Protein AF-A0A813R8B6-F1 (afdb_monomer_lite)

Foldseek 3Di:
DDDDDDDDPDPPDPPPPQQDWDQFPVRAIWGQHPLRFTWRQAALPDDDPQAPRGTDDPGHPHHLRRQLVLCVVVVHDPQWTAFPSRAIWGQDPVPRFIFRQDQCQPPPPQAPSGCDDVRHHHDPRRVSVSVCVVRNVPSD

Organism: NCBI:txid1234261

Secondary structure (DSSP, 8-state):
-----------------TT-EEE-TTS-EEEE-TTS-EE--SB-SS--TTSSSBBSSSS-BPPHHHHHHHHHHTTPPTTEEE-TTS-EEEE-TTT--EE---S--TT-TTS-SSSSSSSSPPPHHHHHHHHTGGGGTT--

Radius of gyration: 17.86 Å; chains: 1; bounding box: 34×58×57 Å

Sequence (140 aa):
PSSSNVDKPNMTLKTNDRIERSINDGGRYARLGSSGKFYCEGPLNTYCSCCNGKCGPTNGCNCVHCMKLDVEKQKLSHGWFVNSDGASARKSVQTKLFYCGRRVLMGVLGCDGYCGPTDGPNCQACQKLSRQQDRYASIW

pLDDT: mean 86.73, std 17.09, range [37.25, 98.0]

Structure (mmCIF, N/CA/C/O backbone):
data_AF-A0A813R8B6-F1
#
_entry.id   AF-A0A813R8B6-F1
#
loop_
_atom_site.group_PDB
_atom_site.id
_atom_site.type_symbol
_atom_site.label_atom_id
_atom_site.label_alt_id
_atom_site.label_comp_id
_atom_site.label_asym_id
_atom_site.label_entity_id
_atom_site.label_seq_id
_atom_site.pdbx_PDB_ins_code
_atom_site.Cartn_x
_atom_site.Cartn_y
_atom_site.Cartn_z
_atom_site.occupancy
_atom_site.B_iso_or_equiv
_atom_site.auth_seq_id
_atom_site.auth_comp_id
_atom_site.auth_asym_id
_atom_site.auth_atom_id
_atom_site.pdbx_PDB_model_num
ATOM 1 N N . PRO A 1 1 ? 2.004 -43.601 35.636 1.00 41.31 1 PRO A N 1
ATOM 2 C CA . PRO A 1 1 ? 2.485 -42.311 35.091 1.00 41.31 1 PRO A CA 1
ATOM 3 C C . PRO A 1 1 ? 2.374 -42.305 33.558 1.00 41.31 1 PRO A C 1
ATOM 5 O O . PRO A 1 1 ? 3.328 -42.609 32.852 1.00 41.31 1 PRO A O 1
ATOM 8 N N . SER A 1 2 ? 1.169 -42.047 33.054 1.00 37.25 2 SER A N 1
ATOM 9 C CA . SER A 1 2 ? 0.877 -41.930 31.625 1.00 37.25 2 SER A CA 1
ATOM 10 C C . SER A 1 2 ? 0.672 -40.453 31.303 1.00 37.25 2 SER A C 1
ATOM 12 O O . SER A 1 2 ? -0.390 -39.896 31.576 1.00 37.25 2 SER A O 1
ATOM 14 N N . SER A 1 3 ? 1.720 -39.811 30.792 1.00 42.00 3 SER A N 1
ATOM 15 C CA . SER A 1 3 ? 1.680 -38.424 30.334 1.00 42.00 3 SER A CA 1
ATOM 16 C C . SER A 1 3 ? 0.817 -38.329 29.077 1.00 42.00 3 SER A C 1
ATOM 18 O O . SER A 1 3 ? 1.165 -38.879 28.033 1.00 42.00 3 SER A O 1
ATOM 20 N N . SER A 1 4 ? -0.316 -37.643 29.183 1.00 39.66 4 SER A N 1
ATOM 21 C CA . SER A 1 4 ? -1.150 -37.246 28.055 1.00 39.66 4 SER A CA 1
ATOM 22 C C . SER A 1 4 ? -0.419 -36.181 27.232 1.00 39.66 4 SER A C 1
ATOM 24 O O . SER A 1 4 ? -0.184 -35.064 27.692 1.00 39.66 4 SER A O 1
ATOM 26 N N . ASN A 1 5 ? -0.050 -36.535 25.999 1.00 40.84 5 ASN A N 1
ATOM 27 C CA . ASN A 1 5 ? 0.343 -35.567 24.981 1.00 40.84 5 ASN A CA 1
ATOM 28 C C . ASN A 1 5 ? -0.885 -34.719 24.641 1.00 40.84 5 ASN A C 1
ATOM 30 O O . ASN A 1 5 ? -1.829 -35.199 24.022 1.00 40.84 5 ASN A O 1
ATOM 34 N N . VAL A 1 6 ? -0.881 -33.468 25.093 1.00 48.03 6 VAL A N 1
ATOM 35 C CA . VAL A 1 6 ? -1.850 -32.463 24.661 1.00 48.03 6 VAL A CA 1
ATOM 36 C C . VAL A 1 6 ? -1.492 -32.085 23.229 1.00 48.03 6 VAL A C 1
ATOM 38 O O . VAL A 1 6 ? -0.446 -31.478 22.981 1.00 48.03 6 VAL A O 1
ATOM 41 N N . ASP A 1 7 ? -2.355 -32.471 22.294 1.00 42.50 7 ASP A N 1
ATOM 42 C CA . ASP A 1 7 ? -2.287 -32.062 20.898 1.00 42.50 7 ASP A CA 1
ATOM 43 C C . ASP A 1 7 ? -2.222 -30.533 20.810 1.00 42.50 7 ASP A C 1
ATOM 45 O O . ASP A 1 7 ? -3.152 -29.812 21.181 1.00 42.50 7 ASP A O 1
ATOM 49 N N . LYS A 1 8 ? -1.090 -30.018 20.323 1.00 41.06 8 LYS A N 1
ATOM 50 C CA . LYS A 1 8 ? -0.963 -28.607 19.956 1.00 41.06 8 LYS A CA 1
ATOM 51 C C . LYS A 1 8 ? -1.881 -28.372 18.755 1.00 41.06 8 LYS A C 1
ATOM 53 O O . LYS A 1 8 ? -1.690 -29.050 17.743 1.00 41.06 8 LYS A O 1
ATOM 58 N N . PRO A 1 9 ? -2.838 -27.429 18.810 1.00 38.97 9 PRO A N 1
ATOM 59 C CA . PRO A 1 9 ? -3.663 -27.139 17.653 1.00 38.97 9 PRO A CA 1
ATOM 60 C C . PRO A 1 9 ? -2.764 -26.660 16.515 1.00 38.97 9 PRO A C 1
ATOM 62 O O . PRO A 1 9 ? -2.096 -25.626 16.592 1.00 38.97 9 PRO A O 1
ATOM 65 N N . ASN A 1 10 ? -2.738 -27.487 15.475 1.00 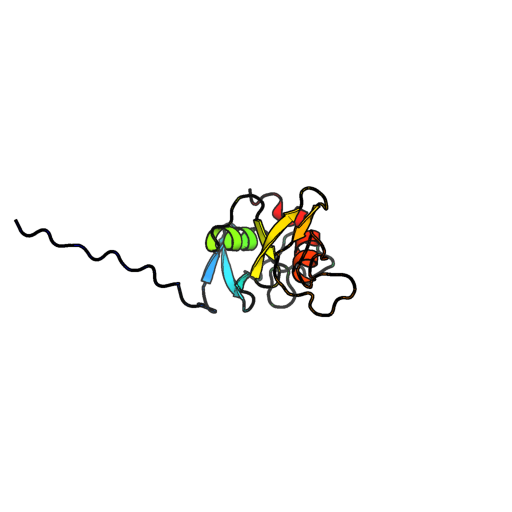39.00 10 ASN A N 1
ATOM 66 C CA . ASN A 1 10 ? -2.122 -27.235 14.190 1.00 39.00 10 ASN A CA 1
ATOM 67 C C . ASN A 1 10 ? -2.659 -25.890 13.681 1.00 39.00 10 ASN A C 1
ATOM 69 O O . ASN A 1 10 ? -3.873 -25.715 13.556 1.00 39.00 10 ASN A O 1
ATOM 73 N N . MET A 1 11 ? -1.774 -24.910 13.479 1.00 42.56 11 MET A N 1
ATOM 74 C CA . MET A 1 11 ? -2.131 -23.570 13.013 1.00 42.56 11 MET A CA 1
ATOM 75 C C . MET A 1 11 ? -2.492 -23.657 11.530 1.00 42.56 11 MET A C 1
ATOM 77 O O . MET A 1 11 ? -1.720 -23.269 10.656 1.00 42.56 11 MET A O 1
ATOM 81 N N . THR A 1 12 ? -3.665 -24.220 11.248 1.00 41.84 12 THR A N 1
ATOM 82 C CA . THR A 1 12 ? -4.264 -24.257 9.923 1.00 41.84 12 THR A CA 1
ATOM 83 C C . THR A 1 12 ? -4.377 -22.815 9.452 1.00 41.84 12 THR A C 1
ATOM 85 O O . THR A 1 12 ? -5.042 -21.998 10.094 1.00 41.84 12 THR A O 1
ATOM 88 N N . LEU A 1 13 ? -3.656 -22.498 8.372 1.00 45.03 13 LEU A N 1
ATOM 89 C CA . LEU A 1 13 ? -3.727 -21.241 7.632 1.00 45.03 13 LEU A CA 1
ATOM 90 C C . LEU A 1 13 ? -5.183 -20.781 7.612 1.00 45.03 13 LEU A C 1
ATOM 92 O O . LEU A 1 13 ? -6.015 -21.459 7.009 1.00 45.03 13 LEU A O 1
ATOM 96 N N . LYS A 1 14 ? -5.494 -19.683 8.319 1.00 46.28 14 LYS A N 1
ATOM 97 C CA . LYS A 1 14 ? -6.834 -19.095 8.309 1.00 46.28 14 LYS A CA 1
ATOM 98 C C . LYS A 1 14 ? -7.178 -18.814 6.855 1.00 46.28 14 LYS A C 1
ATOM 100 O O . LYS A 1 14 ? -6.647 -17.899 6.233 1.00 46.28 14 LYS A O 1
ATOM 105 N N . THR A 1 15 ? -8.008 -19.695 6.323 1.00 47.69 15 THR A N 1
ATOM 106 C CA . THR A 1 15 ? -8.584 -19.663 4.994 1.00 47.69 15 THR A CA 1
ATOM 107 C C . THR A 1 15 ? -9.110 -18.265 4.739 1.00 47.69 15 THR A C 1
ATOM 109 O O . THR A 1 15 ? -9.908 -17.807 5.546 1.00 47.69 15 THR A O 1
ATOM 112 N N . ASN A 1 16 ? -8.635 -17.628 3.662 1.00 50.78 16 ASN A N 1
ATOM 113 C CA . ASN A 1 16 ? -9.144 -16.425 2.991 1.00 50.78 16 ASN A CA 1
ATOM 114 C C . ASN A 1 16 ? -10.572 -16.009 3.394 1.00 50.78 16 ASN A C 1
ATOM 116 O O . ASN A 1 16 ? -11.506 -16.145 2.598 1.00 50.78 16 ASN A O 1
ATOM 120 N N . ASP A 1 17 ? -10.750 -15.490 4.606 1.00 55.31 17 ASP A N 1
ATOM 121 C CA . ASP A 1 17 ? -12.044 -15.026 5.066 1.00 55.31 17 ASP A CA 1
ATOM 122 C C . ASP A 1 17 ? -12.259 -13.653 4.436 1.00 55.31 17 ASP A C 1
ATOM 124 O O . ASP A 1 17 ? -11.933 -12.608 4.994 1.00 55.31 17 ASP A O 1
ATOM 128 N N . ARG A 1 18 ? -12.778 -13.667 3.206 1.00 59.22 18 ARG A N 1
ATOM 129 C CA . ARG A 1 18 ? -13.106 -12.465 2.431 1.00 59.22 18 ARG A CA 1
ATOM 130 C C . ARG A 1 18 ? -14.208 -11.625 3.088 1.00 59.22 18 ARG A C 1
ATOM 132 O O . ARG A 1 18 ? -14.530 -10.564 2.562 1.00 59.22 18 ARG A O 1
ATOM 139 N N . ILE A 1 19 ? -14.801 -12.082 4.196 1.00 66.81 19 ILE A N 1
ATOM 140 C CA . ILE A 1 19 ? -15.741 -11.310 5.010 1.00 66.81 19 ILE A CA 1
ATOM 141 C C . ILE A 1 19 ? -15.150 -10.897 6.365 1.00 66.81 19 ILE A C 1
ATOM 143 O O . ILE A 1 19 ? -15.885 -10.298 7.161 1.00 66.81 19 ILE A O 1
ATOM 147 N N . GLU A 1 20 ? -13.849 -11.136 6.612 1.00 84.69 20 GLU A N 1
ATOM 148 C CA . GLU A 1 20 ? -13.201 -10.810 7.882 1.00 84.69 20 GLU A CA 1
ATOM 149 C C . GLU A 1 20 ? -13.476 -9.352 8.251 1.00 84.69 20 GLU A C 1
ATOM 151 O O . GLU A 1 20 ? -13.212 -8.411 7.494 1.00 84.69 20 GLU A O 1
ATOM 156 N N . ARG A 1 21 ? -14.013 -9.181 9.459 1.00 90.25 21 ARG A N 1
ATOM 157 C CA . ARG A 1 21 ? -14.276 -7.890 10.080 1.00 90.25 21 ARG A CA 1
ATOM 158 C C . ARG A 1 21 ? -13.371 -7.741 11.294 1.00 90.25 21 ARG A C 1
ATOM 160 O O . ARG A 1 21 ? -13.265 -8.647 12.113 1.00 90.25 21 ARG A O 1
ATOM 167 N N . SER A 1 22 ? -12.734 -6.588 11.426 1.00 95.12 22 SER A N 1
ATOM 168 C CA . SER A 1 22 ? -11.909 -6.227 12.584 1.00 95.12 22 SER A CA 1
ATOM 169 C C . SER A 1 22 ? -12.122 -4.756 12.934 1.00 95.12 22 SER A C 1
ATOM 171 O O . SER A 1 22 ? -12.592 -3.982 12.101 1.00 95.12 22 SER A O 1
ATOM 173 N N . ILE A 1 23 ? -11.818 -4.360 14.166 1.00 96.19 23 ILE A N 1
ATOM 174 C CA . ILE A 1 23 ? -11.808 -2.950 14.573 1.00 96.19 23 ILE A CA 1
ATOM 175 C C . ILE A 1 23 ? -10.372 -2.446 14.394 1.00 96.19 23 ILE A C 1
ATOM 177 O O . ILE A 1 23 ? -9.444 -3.091 14.874 1.00 96.19 23 ILE A O 1
ATOM 181 N N . ASN A 1 24 ? -10.180 -1.351 13.655 1.00 97.06 24 ASN A N 1
ATOM 182 C CA . ASN A 1 24 ? -8.865 -0.709 13.544 1.00 97.06 24 ASN A CA 1
ATOM 183 C C . ASN A 1 24 ? -8.570 0.176 14.766 1.00 97.06 24 ASN A C 1
ATOM 185 O O . ASN A 1 24 ? -9.461 0.457 15.565 1.00 97.06 24 ASN A O 1
ATOM 189 N N . ASP A 1 25 ? -7.338 0.665 14.900 1.00 96.88 25 ASP A N 1
ATOM 190 C CA . ASP A 1 25 ? -6.939 1.508 16.041 1.00 96.88 25 ASP A CA 1
ATOM 191 C C . ASP A 1 25 ? -7.631 2.888 16.078 1.00 96.88 25 ASP A C 1
ATOM 193 O O . ASP A 1 25 ? -7.576 3.584 17.085 1.00 96.88 25 ASP A O 1
ATOM 197 N N . GLY A 1 26 ? -8.341 3.264 15.011 1.00 95.81 26 GLY A N 1
ATOM 198 C CA . 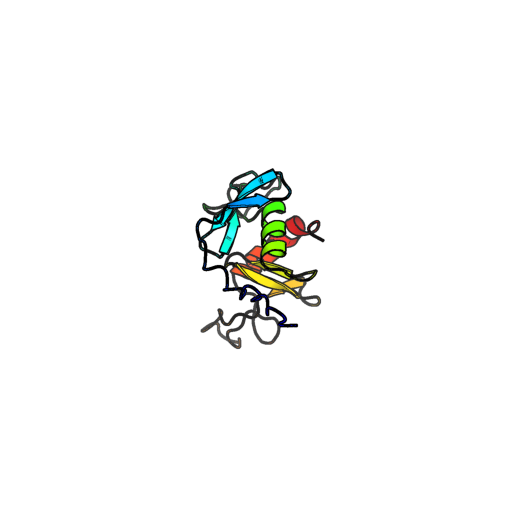GLY A 1 26 ? -9.244 4.415 14.973 1.00 95.81 26 GLY A CA 1
ATOM 199 C C . GLY A 1 26 ? -10.674 4.102 15.431 1.00 95.81 26 GLY A C 1
ATOM 200 O O . GLY A 1 26 ? -11.568 4.910 15.193 1.00 95.81 26 GLY A O 1
ATOM 201 N N . GLY A 1 27 ? -10.930 2.915 15.996 1.00 97.00 27 GLY A N 1
ATOM 202 C CA . GLY A 1 27 ? -12.243 2.497 16.502 1.00 97.00 27 GLY A CA 1
ATOM 203 C C . GLY A 1 27 ? -13.281 2.176 15.420 1.00 97.00 27 GLY A C 1
ATOM 204 O O . GLY A 1 27 ? -14.459 1.998 15.728 1.00 97.00 27 GLY A O 1
ATOM 205 N N . ARG A 1 28 ? -12.885 2.096 14.142 1.00 96.62 28 ARG A N 1
ATOM 206 C CA . ARG A 1 28 ? -13.804 1.835 13.023 1.00 96.62 28 ARG A CA 1
ATOM 207 C C . ARG A 1 28 ? -13.785 0.366 12.637 1.00 96.62 28 ARG A C 1
ATOM 209 O O . ARG A 1 28 ? -12.724 -0.248 12.527 1.00 96.62 28 ARG A O 1
ATOM 216 N N . TYR A 1 29 ? -14.962 -0.174 12.335 1.00 95.62 29 TYR A N 1
ATOM 217 C CA . TYR A 1 29 ? -15.064 -1.484 11.706 1.00 95.62 29 TYR A CA 1
ATOM 218 C C . TYR A 1 29 ? -14.456 -1.445 10.306 1.00 95.62 29 TYR A C 1
ATOM 220 O O . TYR A 1 29 ? -14.890 -0.677 9.451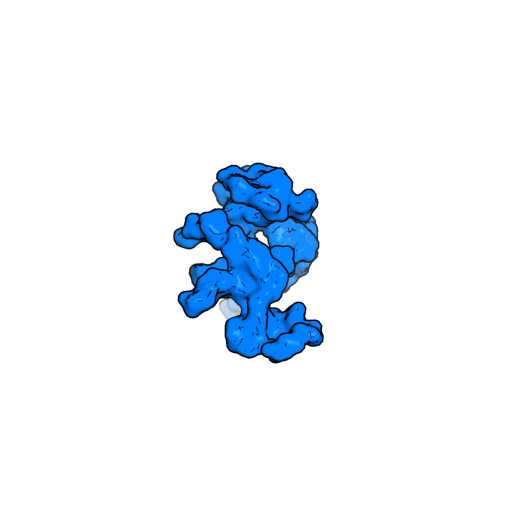 1.00 95.62 29 TYR A O 1
ATOM 228 N N . ALA A 1 30 ? -13.462 -2.293 10.080 1.00 95.31 30 ALA A N 1
ATOM 229 C CA . ALA A 1 30 ? -12.837 -2.513 8.794 1.00 95.31 30 ALA A CA 1
ATOM 230 C C . ALA A 1 30 ? -13.162 -3.919 8.282 1.00 95.31 30 ALA A C 1
ATOM 232 O O . ALA A 1 30 ? -13.253 -4.867 9.066 1.00 95.31 30 ALA A O 1
ATOM 233 N N . ARG A 1 31 ? -13.326 -4.048 6.966 1.00 93.12 31 ARG A N 1
ATOM 234 C CA . ARG A 1 31 ? -13.535 -5.320 6.270 1.00 93.12 31 ARG A CA 1
ATOM 235 C C . ARG A 1 31 ? -12.379 -5.619 5.334 1.00 93.12 31 ARG A C 1
ATOM 237 O O . ARG A 1 31 ? -11.852 -4.697 4.708 1.00 93.12 31 ARG A O 1
ATOM 244 N N . LEU A 1 32 ? -12.011 -6.890 5.234 1.00 92.06 32 LEU A N 1
ATOM 245 C CA . LEU A 1 32 ? -11.033 -7.354 4.261 1.00 92.06 32 LEU A CA 1
ATOM 246 C C . LEU A 1 32 ? -11.631 -7.250 2.849 1.00 92.06 32 LEU A C 1
ATOM 248 O O . LEU A 1 32 ? -12.637 -7.878 2.535 1.00 92.06 32 LEU A O 1
ATOM 252 N N . GLY A 1 33 ? -11.038 -6.413 2.003 1.00 88.56 33 GLY A N 1
ATOM 253 C CA . GLY A 1 33 ? -11.400 -6.295 0.595 1.00 88.56 33 GLY A CA 1
ATOM 254 C C . GLY A 1 33 ? -10.860 -7.460 -0.236 1.00 88.56 33 GLY A C 1
ATOM 255 O O . GLY A 1 33 ? -10.014 -8.232 0.211 1.00 88.56 33 GLY A O 1
ATOM 256 N N . SER A 1 34 ? -11.288 -7.548 -1.496 1.00 87.56 34 SER A N 1
ATOM 257 C CA . SER A 1 34 ? -10.835 -8.584 -2.441 1.00 87.56 34 SER A CA 1
ATOM 258 C C . SER A 1 34 ? -9.331 -8.553 -2.727 1.00 87.56 34 SER A C 1
ATOM 260 O O . SER A 1 34 ? -8.767 -9.577 -3.102 1.00 87.56 34 SER A O 1
ATOM 262 N N . SER A 1 35 ? -8.680 -7.405 -2.519 1.00 88.81 35 SER A N 1
ATOM 263 C CA . SER A 1 35 ? -7.225 -7.276 -2.588 1.00 88.81 35 SER A CA 1
ATOM 264 C C . SER A 1 35 ? -6.505 -7.895 -1.391 1.00 88.81 35 SER A C 1
ATOM 266 O O . SER A 1 35 ? -5.300 -8.053 -1.459 1.00 88.81 35 SER A O 1
ATOM 268 N N . GLY A 1 36 ? -7.188 -8.228 -0.292 1.00 89.31 36 GLY A N 1
ATOM 269 C CA . GLY A 1 36 ? -6.537 -8.637 0.956 1.00 89.31 36 GLY A CA 1
ATOM 270 C C . GLY A 1 36 ? -6.080 -7.463 1.831 1.00 89.31 36 GLY A C 1
ATOM 271 O O . GLY A 1 36 ? -5.246 -7.649 2.713 1.00 89.31 36 GLY A O 1
ATOM 272 N N . LYS A 1 37 ? -6.621 -6.258 1.599 1.00 92.25 37 LYS A N 1
ATOM 273 C CA . LYS A 1 37 ? -6.466 -5.094 2.487 1.00 92.25 37 LYS A CA 1
ATOM 274 C C . LYS A 1 37 ? -7.730 -4.792 3.268 1.00 92.25 37 LYS A C 1
ATOM 276 O O . LYS A 1 37 ? -8.828 -4.920 2.733 1.00 92.25 37 LYS A O 1
ATOM 281 N N . PHE A 1 38 ? -7.580 -4.298 4.486 1.00 95.38 38 PHE A N 1
ATOM 282 C CA . PHE A 1 38 ? -8.682 -3.802 5.292 1.00 95.38 38 PHE A CA 1
ATOM 283 C C . PHE A 1 38 ? -9.124 -2.404 4.851 1.00 95.38 38 PHE A C 1
ATOM 285 O O . PHE A 1 38 ? -8.313 -1.513 4.597 1.00 95.38 38 PHE A O 1
ATOM 292 N N . TYR A 1 39 ? -10.434 -2.177 4.820 1.00 95.31 39 TYR A N 1
ATOM 293 C CA . TYR A 1 39 ? -11.022 -0.870 4.543 1.00 95.31 39 TYR A CA 1
ATOM 294 C C . TYR A 1 39 ? -12.209 -0.599 5.464 1.00 95.31 39 TYR A C 1
ATOM 296 O O . TYR A 1 39 ? -12.979 -1.507 5.760 1.00 95.31 39 TYR A O 1
ATOM 304 N N . CYS A 1 40 ? -12.353 0.643 5.934 1.00 95.62 40 CYS A N 1
ATOM 305 C CA . CYS A 1 40 ? -13.392 1.033 6.897 1.00 95.62 40 CYS A CA 1
ATOM 306 C C . CYS A 1 40 ? -14.399 2.057 6.364 1.00 95.62 40 CYS A C 1
ATOM 308 O O . CYS A 1 40 ? -15.205 2.545 7.150 1.00 95.62 40 CYS A O 1
ATOM 310 N N . GLU A 1 41 ? -14.303 2.450 5.087 1.00 94.38 41 GLU A N 1
ATOM 311 C CA . GLU A 1 41 ? -15.170 3.437 4.405 1.00 94.38 41 GLU A CA 1
ATOM 312 C C . GLU A 1 41 ? -15.251 4.845 5.035 1.00 94.38 41 GLU A C 1
ATOM 314 O O . GLU A 1 41 ? -15.808 5.775 4.450 1.00 94.38 41 GLU A O 1
ATOM 319 N N . GLY A 1 42 ? -14.653 5.046 6.210 1.00 94.50 42 GLY A N 1
ATOM 320 C CA . GLY A 1 42 ? -14.595 6.329 6.893 1.00 94.50 42 GLY A CA 1
ATOM 321 C C . GLY A 1 42 ? -13.619 7.306 6.229 1.00 94.50 42 GLY A C 1
ATOM 322 O O . GLY A 1 42 ? -12.845 6.923 5.352 1.00 94.50 42 GLY A O 1
ATOM 323 N N . PRO A 1 43 ? -13.601 8.577 6.657 1.00 93.31 43 PRO A N 1
ATOM 324 C CA . PRO A 1 43 ? -12.761 9.599 6.040 1.00 93.31 43 PRO A CA 1
ATOM 325 C C . PRO A 1 43 ? -11.263 9.285 6.179 1.00 93.31 43 PRO 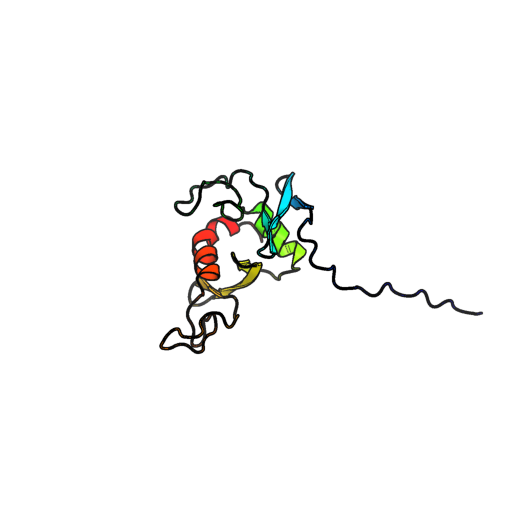A C 1
ATOM 327 O O . PRO A 1 43 ? -10.825 8.674 7.164 1.00 93.31 43 PRO A O 1
ATOM 330 N N . LEU A 1 44 ? -10.478 9.719 5.188 1.00 92.12 44 LEU A N 1
ATOM 331 C CA . LEU A 1 44 ? -9.012 9.672 5.227 1.00 92.12 44 LEU A CA 1
ATOM 332 C C . LEU A 1 44 ? -8.408 10.764 6.117 1.00 92.12 44 LEU A C 1
ATOM 334 O O . LEU A 1 44 ? -7.243 10.638 6.483 1.00 92.12 44 LEU A O 1
ATOM 338 N N . ASN A 1 45 ? -9.179 11.811 6.442 1.00 85.00 45 ASN A N 1
ATOM 339 C CA . ASN A 1 45 ? -8.754 12.983 7.221 1.00 85.00 45 ASN A CA 1
ATOM 340 C C . ASN A 1 45 ? -7.495 13.671 6.661 1.00 85.00 45 ASN A C 1
ATOM 342 O O . ASN A 1 45 ? -6.687 14.226 7.395 1.00 85.00 45 ASN A O 1
ATOM 346 N N . THR A 1 46 ? -7.316 13.612 5.343 1.00 84.38 46 THR A N 1
ATOM 347 C CA . THR A 1 46 ? -6.224 14.267 4.624 1.00 84.38 46 THR A CA 1
ATOM 348 C C . THR A 1 46 ? -6.642 14.492 3.176 1.00 84.38 46 THR A C 1
ATOM 350 O O . THR A 1 46 ? -7.460 13.736 2.639 1.00 84.38 46 THR A O 1
ATOM 353 N N . TYR A 1 47 ? -6.079 15.512 2.532 1.00 84.56 47 TYR A N 1
ATOM 354 C CA . TYR A 1 47 ? -6.285 15.727 1.106 1.00 84.56 47 TYR A CA 1
ATOM 355 C C . TYR A 1 47 ? -5.632 14.594 0.295 1.00 84.56 47 TYR A C 1
ATOM 357 O O . TYR A 1 47 ? -4.496 14.191 0.541 1.00 84.56 47 TYR A O 1
ATOM 365 N N . CYS A 1 48 ? -6.352 14.060 -0.690 1.00 83.81 48 CYS A N 1
ATOM 366 C CA . CYS A 1 48 ? -5.805 13.146 -1.691 1.00 83.81 48 CYS A CA 1
ATOM 367 C C . CYS A 1 48 ? -6.474 13.452 -3.019 1.00 83.81 48 CYS A C 1
ATOM 369 O O . CYS A 1 48 ? -7.649 13.161 -3.210 1.00 83.81 48 CYS A O 1
ATOM 371 N N . SER A 1 49 ? -5.684 13.958 -3.962 1.00 85.62 49 SER A N 1
ATOM 372 C CA . SER A 1 49 ? -6.083 14.151 -5.362 1.00 85.62 49 SER A CA 1
ATOM 373 C C . SER A 1 49 ? -6.360 12.834 -6.103 1.00 85.62 49 SER A C 1
ATOM 375 O O . SER A 1 49 ? -6.756 12.828 -7.261 1.00 85.62 49 SER A O 1
ATOM 377 N N . CYS A 1 50 ? -6.119 11.706 -5.439 1.00 84.81 50 CYS A N 1
ATOM 378 C CA . CYS A 1 50 ? -6.125 10.363 -5.988 1.00 84.81 50 CYS A CA 1
ATOM 379 C C . CYS A 1 50 ? -7.408 9.553 -5.739 1.00 84.81 50 CYS A C 1
ATOM 381 O O . CYS A 1 50 ? -7.508 8.443 -6.258 1.00 84.81 50 CYS A O 1
ATOM 383 N N . CYS A 1 51 ? -8.330 10.018 -4.890 1.00 88.31 51 CYS A N 1
ATOM 384 C CA . CYS A 1 51 ? -9.505 9.244 -4.477 1.00 88.31 51 CYS A CA 1
ATOM 385 C C . CYS A 1 51 ? -10.612 10.158 -3.928 1.00 88.31 51 CYS A C 1
ATOM 387 O O . CYS A 1 51 ? -10.400 11.352 -3.744 1.00 88.31 51 CYS A O 1
ATOM 389 N N . ASN A 1 52 ? -11.768 9.593 -3.585 1.00 88.62 52 ASN A N 1
ATOM 390 C CA . ASN A 1 52 ? -12.928 10.328 -3.059 1.00 88.62 52 ASN A CA 1
ATOM 391 C C . ASN A 1 52 ? -12.800 10.819 -1.594 1.00 88.62 52 ASN A C 1
ATOM 393 O O . ASN A 1 52 ? -13.806 11.137 -0.962 1.00 88.62 52 ASN A O 1
ATOM 397 N N . GLY A 1 53 ? -11.596 10.821 -1.014 1.00 91.69 53 GLY A N 1
ATOM 398 C CA . GLY A 1 53 ? -11.354 11.229 0.375 1.00 91.69 53 GLY A CA 1
ATOM 399 C C . GLY A 1 53 ? -11.812 10.227 1.445 1.00 91.69 53 GLY A C 1
ATOM 400 O O . GLY A 1 53 ? -11.635 10.492 2.638 1.00 91.69 53 GLY A O 1
ATOM 401 N N . LYS A 1 54 ? -12.356 9.067 1.059 1.00 94.31 54 LYS A N 1
ATOM 402 C CA . LYS A 1 54 ? -12.739 7.984 1.976 1.00 94.31 54 LYS A CA 1
ATOM 403 C C . LYS A 1 54 ? -11.734 6.840 1.941 1.00 94.31 54 LYS A C 1
ATOM 405 O O . LYS A 1 54 ? -10.974 6.670 0.986 1.00 94.31 54 LYS A O 1
ATOM 410 N N . CYS A 1 55 ? -11.714 6.058 3.015 1.00 95.25 55 CYS A N 1
ATOM 411 C CA . CYS A 1 55 ? -11.093 4.747 2.998 1.00 95.25 55 CYS A CA 1
ATOM 412 C C . CYS A 1 55 ? -11.838 3.891 1.959 1.00 95.25 55 CYS A C 1
ATOM 414 O O . CYS A 1 55 ? -13.049 4.043 1.851 1.00 95.25 55 CYS A O 1
ATOM 416 N N . GLY A 1 56 ? -11.140 3.070 1.167 1.00 90.50 56 GLY A N 1
ATOM 417 C CA . GLY A 1 56 ? -11.727 2.242 0.096 1.00 90.50 56 GLY A CA 1
ATOM 418 C C . GLY A 1 56 ? -12.856 1.279 0.536 1.00 90.50 56 GLY A C 1
ATOM 419 O O . GLY A 1 56 ? -13.391 1.417 1.632 1.00 90.50 56 GLY A O 1
ATOM 420 N N . PRO A 1 57 ? -13.220 0.272 -0.282 1.00 83.38 57 PRO A N 1
ATOM 421 C CA . PRO A 1 57 ? -12.599 -0.103 -1.557 1.00 83.38 57 PRO A CA 1
ATOM 422 C C . PRO A 1 57 ? -13.157 0.648 -2.782 1.00 83.38 57 PRO A C 1
ATOM 424 O O . PRO A 1 57 ? -12.502 0.687 -3.820 1.00 83.38 57 PRO A O 1
ATOM 427 N N . THR A 1 58 ? -14.324 1.287 -2.681 1.00 69.69 58 THR A N 1
ATOM 428 C CA . THR A 1 58 ? -15.111 1.799 -3.823 1.00 69.69 58 THR A CA 1
ATOM 429 C C . THR A 1 58 ? -14.634 3.170 -4.338 1.00 69.69 58 THR A C 1
ATOM 431 O O . THR A 1 58 ? -15.433 4.090 -4.459 1.00 69.69 58 THR A O 1
ATOM 434 N N . ASN A 1 59 ? -13.333 3.312 -4.639 1.00 76.06 59 ASN A N 1
ATOM 435 C CA . ASN A 1 59 ? -12.619 4.559 -5.011 1.00 76.06 59 ASN A CA 1
ATOM 436 C C . ASN A 1 59 ? -12.029 5.371 -3.838 1.00 76.06 59 ASN A C 1
ATOM 438 O O . ASN A 1 59 ? -11.882 6.591 -3.914 1.00 76.06 59 ASN A O 1
ATOM 442 N N . GLY A 1 60 ? -11.673 4.686 -2.752 1.00 83.25 60 GLY A N 1
ATOM 443 C CA . GLY A 1 60 ? -10.974 5.264 -1.606 1.00 83.25 60 GLY A CA 1
ATOM 444 C C . GLY A 1 60 ? -9.573 4.677 -1.430 1.00 83.25 60 GLY A C 1
ATOM 445 O O . GLY A 1 60 ? -9.333 3.507 -1.736 1.00 83.25 60 GLY A O 1
ATOM 446 N N . CYS A 1 61 ? -8.626 5.467 -0.922 1.00 92.19 61 CYS A N 1
ATOM 447 C CA . CYS A 1 61 ? -7.324 4.926 -0.519 1.00 92.19 61 CYS A CA 1
ATOM 448 C C . CYS A 1 61 ? -7.447 4.120 0.781 1.00 92.19 61 CYS A C 1
ATOM 450 O O . CYS A 1 61 ? -8.461 4.167 1.452 1.00 92.19 61 CYS A O 1
ATOM 452 N N . ASN A 1 62 ? -6.414 3.398 1.195 1.00 95.38 62 ASN A N 1
ATOM 453 C CA . ASN A 1 62 ? -6.378 2.849 2.551 1.00 95.38 62 ASN A CA 1
ATOM 454 C C . ASN A 1 62 ? -6.053 3.990 3.545 1.00 95.38 62 ASN A C 1
ATOM 456 O O . ASN A 1 62 ? -5.245 4.877 3.248 1.00 95.38 62 ASN A O 1
ATOM 460 N N . CYS A 1 63 ? -6.756 4.042 4.679 1.00 96.00 63 CYS A N 1
ATOM 461 C CA . CYS A 1 63 ? -6.488 5.033 5.727 1.00 96.00 63 CYS A CA 1
ATOM 462 C C . CYS A 1 63 ? -5.346 4.559 6.639 1.00 96.00 63 CYS A C 1
ATOM 464 O O . CYS A 1 63 ? -5.037 3.370 6.653 1.00 96.00 63 CYS A O 1
ATOM 466 N N . VAL A 1 64 ? -4.742 5.466 7.419 1.00 96.56 64 VAL A N 1
ATOM 467 C CA . VAL A 1 64 ? -3.622 5.127 8.324 1.00 96.56 64 VAL A CA 1
ATOM 468 C C . VAL A 1 64 ? -3.984 4.010 9.310 1.00 96.56 64 VAL A C 1
ATOM 470 O O . VAL A 1 64 ? -3.245 3.041 9.439 1.00 96.56 64 VAL A O 1
ATOM 473 N N . HIS A 1 65 ? -5.183 4.076 9.893 1.00 97.69 65 HIS A N 1
ATOM 474 C CA . HIS A 1 65 ? -5.682 3.083 10.845 1.00 97.69 65 HIS A CA 1
ATOM 475 C C . HIS A 1 65 ? -5.857 1.691 10.220 1.00 97.69 65 HIS A C 1
ATOM 477 O O . HIS A 1 65 ? -5.507 0.673 10.811 1.00 97.69 65 HIS A O 1
ATOM 483 N N . CYS A 1 66 ? -6.392 1.626 8.996 1.00 97.25 66 CYS A N 1
ATOM 484 C CA . CYS A 1 66 ? -6.524 0.354 8.289 1.00 97.25 66 CYS A CA 1
ATOM 485 C C . CYS A 1 66 ? -5.175 -0.165 7.779 1.00 97.25 66 CYS A C 1
ATOM 487 O O . CYS A 1 66 ? -4.986 -1.373 7.780 1.00 97.25 66 CYS A O 1
ATOM 489 N N . MET A 1 67 ? -4.236 0.706 7.396 1.00 97.62 67 MET A N 1
ATOM 490 C CA . MET A 1 67 ? -2.877 0.278 7.055 1.00 97.62 67 MET A CA 1
ATOM 491 C C . MET A 1 67 ? -2.174 -0.341 8.261 1.00 97.62 67 MET A C 1
ATOM 493 O O . MET A 1 67 ? -1.517 -1.366 8.117 1.00 97.62 67 MET A O 1
ATOM 497 N N . LYS A 1 68 ? -2.323 0.250 9.451 1.00 97.88 68 LYS A N 1
ATOM 498 C CA . LYS A 1 68 ? -1.764 -0.320 10.678 1.00 97.88 68 LYS A CA 1
ATOM 499 C C . LYS A 1 68 ? -2.360 -1.698 10.969 1.00 97.88 68 LYS A C 1
ATOM 501 O O . LYS A 1 68 ? -1.616 -2.642 11.205 1.00 97.88 68 LYS A O 1
ATOM 506 N N . LEU A 1 69 ? -3.680 -1.840 10.829 1.00 97.44 69 LEU A N 1
ATOM 507 C CA . LEU A 1 69 ? -4.344 -3.141 10.927 1.00 97.44 69 LEU A CA 1
ATOM 508 C C . LEU A 1 69 ? -3.802 -4.148 9.894 1.00 97.44 69 LEU A C 1
ATOM 510 O O . LEU A 1 69 ? -3.566 -5.300 10.240 1.00 97.44 69 LEU A O 1
ATOM 514 N N . ASP A 1 70 ? -3.576 -3.731 8.644 1.00 97.31 70 ASP A N 1
ATOM 515 C CA . ASP A 1 70 ? -2.978 -4.587 7.609 1.00 97.31 70 ASP A CA 1
ATOM 516 C C . ASP A 1 70 ? -1.575 -5.065 8.012 1.00 97.31 70 ASP A C 1
ATOM 518 O O . ASP A 1 70 ? -1.263 -6.251 7.912 1.00 97.31 70 ASP A O 1
ATOM 522 N N . VAL A 1 71 ? -0.742 -4.144 8.499 1.00 97.56 71 VAL A N 1
ATOM 523 C CA . VAL A 1 71 ? 0.612 -4.407 8.998 1.00 97.56 71 VAL A CA 1
ATOM 524 C C . VAL A 1 71 ? 0.599 -5.409 10.157 1.00 97.56 71 VAL A C 1
ATOM 526 O O . VAL A 1 71 ? 1.362 -6.375 10.135 1.00 97.56 71 VAL A O 1
ATOM 529 N N . GLU A 1 72 ? -0.289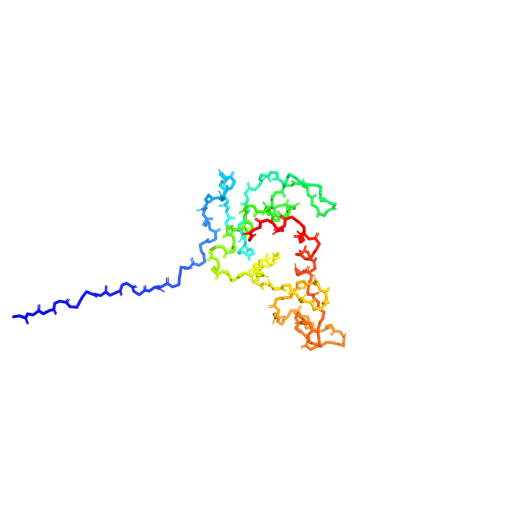 -5.221 11.134 1.00 96.50 72 GLU A N 1
ATOM 530 C CA . GLU A 1 72 ? -0.443 -6.101 12.298 1.00 96.50 72 GLU A CA 1
ATOM 531 C C . GLU A 1 72 ? -0.925 -7.499 11.889 1.00 96.50 72 GLU A C 1
ATOM 533 O O . GLU A 1 72 ? -0.351 -8.513 12.296 1.00 96.50 72 GLU A O 1
ATOM 538 N N . LYS A 1 73 ? -1.952 -7.573 11.035 1.00 95.31 73 LYS A N 1
ATOM 539 C CA . LYS A 1 73 ? -2.542 -8.838 10.569 1.00 95.31 73 LYS A CA 1
ATOM 540 C C . LYS A 1 73 ? -1.576 -9.644 9.709 1.00 95.31 73 LYS A C 1
ATOM 542 O O . LYS A 1 73 ? -1.532 -10.867 9.833 1.00 95.31 73 LYS A O 1
ATOM 547 N N . GLN A 1 74 ? -0.779 -8.969 8.882 1.00 94.81 74 GLN A N 1
ATOM 548 C CA . GLN A 1 74 ? 0.275 -9.595 8.083 1.00 94.81 74 GLN A CA 1
ATOM 549 C C . GLN A 1 74 ? 1.591 -9.785 8.860 1.00 94.81 74 GLN A C 1
ATOM 551 O O . GLN A 1 74 ? 2.534 -10.351 8.310 1.00 94.81 74 GLN A O 1
ATOM 556 N N . LYS A 1 75 ? 1.658 -9.360 10.133 1.00 96.44 75 LYS A N 1
ATOM 557 C CA . LYS A 1 75 ? 2.839 -9.463 11.010 1.00 96.44 75 LYS A CA 1
ATOM 558 C C . LYS A 1 75 ? 4.104 -8.883 10.367 1.00 96.44 75 LYS A C 1
ATOM 560 O O . LYS A 1 75 ? 5.176 -9.486 10.413 1.00 96.44 75 LYS A O 1
ATOM 565 N N . LEU A 1 76 ? 3.964 -7.729 9.720 1.00 95.94 76 LEU A N 1
ATOM 566 C CA . LEU A 1 76 ? 5.055 -7.105 8.980 1.00 95.94 76 LEU A CA 1
ATOM 567 C C . LEU A 1 76 ? 6.063 -6.441 9.923 1.00 95.94 76 LEU A C 1
ATOM 569 O O . LEU A 1 76 ? 5.701 -5.875 10.951 1.00 95.94 76 LEU A O 1
ATOM 573 N N . SER A 1 77 ? 7.342 -6.499 9.556 1.00 94.75 77 SER A N 1
ATOM 574 C CA . SER A 1 77 ? 8.408 -5.807 10.285 1.00 94.75 77 SER A CA 1
ATOM 575 C C . SER A 1 77 ? 8.398 -4.301 10.010 1.00 94.75 77 SER A C 1
ATOM 577 O O . SER A 1 77 ? 7.852 -3.840 9.006 1.00 94.75 77 SER A O 1
ATOM 579 N N . HIS A 1 78 ? 9.075 -3.536 10.868 1.00 92.81 78 HIS A N 1
ATOM 580 C CA . HIS A 1 78 ? 9.221 -2.090 10.713 1.00 92.81 78 HIS A CA 1
ATOM 581 C C . HIS A 1 78 ? 9.644 -1.692 9.282 1.00 92.81 78 HIS A C 1
ATOM 583 O O . HIS A 1 78 ? 10.556 -2.282 8.697 1.00 92.81 78 HIS A O 1
ATOM 589 N N . GLY A 1 79 ? 8.960 -0.697 8.707 1.00 91.06 79 GLY A N 1
ATOM 590 C CA . GLY A 1 79 ? 9.230 -0.188 7.356 1.00 91.06 79 GLY A CA 1
ATOM 591 C C . GLY A 1 79 ? 8.571 -0.972 6.211 1.00 91.06 79 GLY A C 1
ATOM 592 O O . GLY A 1 79 ? 8.701 -0.572 5.047 1.00 91.06 79 GLY A O 1
ATOM 593 N N . TRP A 1 80 ? 7.841 -2.047 6.518 1.00 96.44 80 TRP A N 1
ATOM 594 C CA . TRP A 1 80 ? 6.991 -2.762 5.568 1.00 96.44 80 TRP A CA 1
ATOM 595 C C . TRP A 1 80 ? 5.535 -2.309 5.673 1.00 96.44 80 TRP A C 1
ATOM 597 O O . TRP A 1 80 ? 5.018 -2.049 6.753 1.00 96.44 80 TRP A O 1
ATOM 607 N N . PHE A 1 81 ? 4.867 -2.228 4.526 1.00 97.69 81 PHE A N 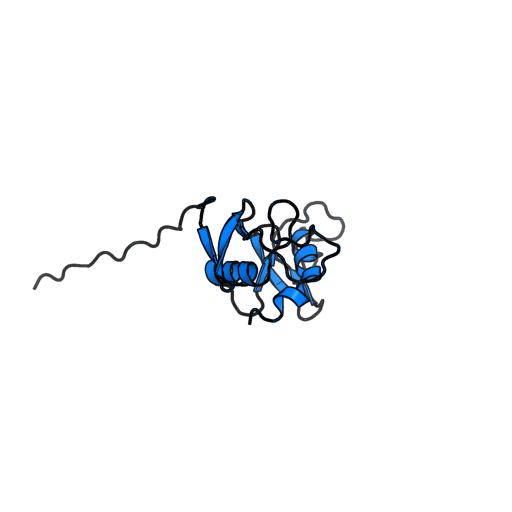1
ATOM 608 C CA . PHE A 1 81 ? 3.470 -1.814 4.393 1.00 97.69 81 PHE A CA 1
ATOM 609 C C . PHE A 1 81 ? 2.780 -2.673 3.332 1.00 97.69 81 PHE A C 1
ATOM 611 O O . PHE A 1 81 ? 3.427 -3.479 2.667 1.00 97.69 81 PHE A O 1
ATOM 618 N N . VAL A 1 82 ? 1.476 -2.484 3.129 1.00 97.44 82 VAL A N 1
ATOM 619 C CA . VAL A 1 82 ? 0.685 -3.291 2.189 1.00 97.44 82 VAL A CA 1
ATOM 620 C C . VAL A 1 82 ? 0.169 -2.431 1.035 1.00 97.44 82 VAL A C 1
ATOM 622 O O . VAL A 1 82 ? -0.619 -1.508 1.249 1.00 97.44 82 VAL A O 1
ATOM 625 N N . ASN A 1 83 ? 0.596 -2.724 -0.196 1.00 96.56 83 ASN A N 1
ATOM 626 C CA . ASN A 1 83 ? 0.218 -1.971 -1.400 1.00 96.56 83 ASN A CA 1
ATOM 627 C C . ASN A 1 83 ? -1.223 -2.267 -1.861 1.00 96.56 83 ASN A C 1
ATOM 629 O O . ASN A 1 83 ? -1.874 -3.154 -1.330 1.00 96.56 83 ASN A O 1
ATOM 633 N N . SER A 1 84 ? -1.742 -1.556 -2.871 1.00 93.75 84 SER A N 1
ATOM 634 C CA . SER A 1 84 ? -3.160 -1.681 -3.271 1.00 93.75 84 SER A CA 1
ATOM 635 C C . SER A 1 84 ? -3.619 -3.076 -3.717 1.00 93.75 84 SER A C 1
ATOM 637 O O . SER A 1 84 ? -4.823 -3.308 -3.742 1.00 93.75 84 SER A O 1
ATOM 639 N N . ASP A 1 85 ? -2.694 -3.981 -4.037 1.00 94.75 85 ASP A N 1
ATOM 640 C CA . ASP A 1 85 ? -2.994 -5.363 -4.429 1.00 94.75 85 ASP A CA 1
ATOM 641 C C . ASP A 1 85 ? -2.911 -6.334 -3.237 1.00 94.75 85 ASP A C 1
ATOM 643 O O . ASP A 1 85 ? -2.921 -7.544 -3.439 1.00 94.75 85 ASP A O 1
ATOM 647 N N . GLY A 1 86 ? -2.738 -5.822 -2.013 1.00 94.69 86 GLY A N 1
ATOM 648 C CA . GLY A 1 86 ? -2.582 -6.622 -0.793 1.00 94.69 86 GLY A CA 1
ATOM 649 C C . GLY A 1 86 ? -1.196 -7.203 -0.563 1.00 94.69 86 GLY A C 1
ATOM 650 O O . GLY A 1 86 ? -0.990 -7.899 0.429 1.00 94.69 86 GLY A O 1
ATOM 651 N N . ALA A 1 87 ? -0.231 -6.913 -1.435 1.00 97.19 87 ALA A N 1
ATOM 652 C CA . ALA A 1 87 ? 1.126 -7.409 -1.273 1.00 97.19 87 ALA A CA 1
ATOM 653 C C . ALA A 1 87 ? 1.926 -6.539 -0.302 1.00 97.19 87 ALA A C 1
ATOM 655 O O . ALA A 1 87 ? 1.877 -5.303 -0.368 1.00 97.19 87 ALA A O 1
ATOM 656 N N . SER A 1 88 ? 2.720 -7.191 0.544 1.00 97.69 88 SER A N 1
ATOM 657 C CA . SER A 1 88 ? 3.725 -6.516 1.352 1.00 97.69 88 SER A CA 1
ATOM 658 C C . SER A 1 88 ? 4.751 -5.822 0.448 1.00 97.69 88 SER A C 1
ATOM 660 O O . SER A 1 88 ? 5.127 -6.301 -0.625 1.00 97.69 88 SER A O 1
ATOM 662 N N . ALA A 1 89 ? 5.165 -4.630 0.851 1.00 98.00 89 ALA A N 1
ATOM 663 C CA . ALA A 1 89 ? 6.109 -3.803 0.127 1.00 98.00 89 ALA A CA 1
ATOM 664 C C . ALA A 1 89 ? 6.967 -3.017 1.114 1.00 98.00 89 ALA A C 1
ATOM 666 O O . ALA A 1 89 ? 6.476 -2.532 2.134 1.00 98.00 89 ALA A O 1
ATOM 667 N N . ARG A 1 90 ? 8.245 -2.846 0.781 1.00 96.00 90 ARG A N 1
ATOM 668 C CA . ARG A 1 90 ? 9.202 -2.089 1.596 1.00 96.00 90 ARG A CA 1
ATOM 669 C C . ARG A 1 90 ? 9.660 -0.831 0.882 1.00 96.00 90 ARG A C 1
ATOM 671 O O . ARG A 1 90 ? 9.764 -0.820 -0.347 1.00 96.00 90 ARG A O 1
ATOM 678 N N . LYS A 1 91 ? 9.965 0.212 1.652 1.00 94.88 91 LYS A N 1
ATOM 679 C CA . LYS A 1 91 ? 10.563 1.442 1.123 1.00 94.88 91 LYS A CA 1
ATOM 680 C C . LYS A 1 91 ? 12.044 1.205 0.826 1.00 94.88 91 LYS A C 1
ATOM 682 O O . LYS A 1 91 ? 12.792 0.767 1.696 1.00 94.88 91 LYS A O 1
ATOM 687 N N . SER A 1 92 ? 12.485 1.501 -0.392 1.00 94.31 92 SER A N 1
ATOM 688 C CA . SER A 1 92 ? 13.909 1.517 -0.729 1.00 94.31 92 SER A CA 1
ATOM 689 C C . SER A 1 92 ? 14.589 2.709 -0.060 1.00 94.31 92 SER A C 1
ATOM 691 O O . SER A 1 92 ? 14.117 3.843 -0.154 1.00 94.31 92 SER A O 1
ATOM 693 N N . VAL A 1 93 ? 15.735 2.469 0.578 1.00 91.12 93 VAL A N 1
ATOM 694 C CA . VAL A 1 93 ? 16.554 3.539 1.168 1.00 91.12 93 VAL A CA 1
ATOM 695 C C . VAL A 1 93 ? 17.128 4.456 0.085 1.00 91.12 93 VAL A C 1
ATOM 697 O O . VAL A 1 93 ? 17.231 5.659 0.320 1.00 91.12 93 VAL A O 1
ATOM 700 N N . GLN A 1 94 ? 17.444 3.904 -1.091 1.00 92.38 94 GLN A N 1
ATOM 701 C CA . GLN A 1 94 ? 18.060 4.621 -2.209 1.00 92.38 94 GLN A CA 1
ATOM 702 C C . GLN A 1 94 ? 17.038 5.468 -2.972 1.00 92.38 94 GLN A C 1
ATOM 704 O O . GLN A 1 94 ? 17.186 6.679 -3.064 1.00 92.38 94 GLN A O 1
ATOM 709 N N . THR A 1 95 ? 15.967 4.849 -3.477 1.00 94.69 95 THR A N 1
ATOM 710 C CA . THR A 1 95 ? 15.003 5.545 -4.354 1.00 94.69 95 THR A CA 1
ATOM 711 C C . THR A 1 95 ? 13.851 6.199 -3.595 1.00 94.69 95 THR A C 1
ATOM 713 O O . THR A 1 95 ? 13.065 6.927 -4.188 1.00 94.69 95 THR A O 1
ATOM 716 N N . LYS A 1 96 ? 13.703 5.914 -2.293 1.00 94.19 96 LYS A N 1
ATOM 717 C CA . LYS A 1 96 ? 12.567 6.326 -1.444 1.00 94.19 96 LYS A CA 1
ATOM 718 C C . LYS A 1 96 ? 11.190 5.827 -1.915 1.00 94.19 96 LYS A C 1
ATOM 720 O O . LYS A 1 96 ? 10.187 6.176 -1.300 1.00 94.19 96 LYS A O 1
ATOM 725 N N . LEU A 1 97 ? 11.128 4.970 -2.936 1.00 96.12 97 LEU A N 1
ATOM 726 C CA . LEU A 1 97 ? 9.899 4.346 -3.434 1.00 96.12 97 LEU A CA 1
ATOM 727 C C . LEU A 1 97 ? 9.647 2.988 -2.768 1.00 96.12 97 LEU A C 1
ATOM 729 O O . LEU A 1 97 ? 10.575 2.345 -2.274 1.00 96.12 97 LEU A O 1
ATOM 733 N N . PHE A 1 98 ? 8.393 2.535 -2.777 1.00 97.69 98 PHE A N 1
ATOM 734 C CA . PHE A 1 98 ? 8.026 1.187 -2.347 1.00 97.69 98 PHE A CA 1
ATOM 735 C C . PHE A 1 98 ? 8.194 0.155 -3.459 1.00 97.69 98 PHE A C 1
ATOM 737 O O . PHE A 1 98 ? 7.928 0.444 -4.624 1.00 97.69 98 PHE A O 1
ATOM 744 N N . TYR A 1 99 ? 8.556 -1.068 -3.071 1.00 97.94 99 TYR A N 1
ATOM 745 C CA . TYR A 1 99 ? 8.717 -2.220 -3.959 1.00 97.94 99 TYR A CA 1
ATOM 746 C C . TYR A 1 99 ? 8.184 -3.479 -3.275 1.00 97.94 99 TYR A C 1
ATOM 748 O O . TYR A 1 99 ? 8.453 -3.694 -2.093 1.00 97.94 99 TYR A O 1
ATOM 756 N N . CYS A 1 100 ? 7.422 -4.298 -4.006 1.00 97.81 100 CYS A N 1
ATOM 757 C CA . CYS A 1 100 ? 6.869 -5.559 -3.495 1.00 97.81 100 CYS A CA 1
ATOM 758 C C . CYS A 1 100 ? 7.629 -6.802 -3.968 1.00 97.81 100 CYS A C 1
ATOM 760 O O . CYS A 1 100 ? 7.303 -7.897 -3.524 1.00 97.81 100 CYS A O 1
ATOM 762 N N . GLY A 1 101 ? 8.584 -6.666 -4.898 1.00 97.00 101 GLY A N 1
ATOM 763 C CA . GLY A 1 101 ? 9.370 -7.795 -5.407 1.00 97.00 101 GLY A CA 1
ATOM 764 C C . GLY A 1 101 ? 8.560 -8.883 -6.125 1.00 97.00 101 GLY A C 1
ATOM 765 O O . GLY A 1 101 ? 9.096 -9.943 -6.415 1.00 97.00 101 GLY A O 1
ATOM 766 N N . ARG A 1 102 ? 7.269 -8.668 -6.417 1.00 97.44 102 ARG A N 1
ATOM 767 C CA . ARG A 1 102 ? 6.459 -9.614 -7.200 1.00 97.44 102 ARG A CA 1
ATOM 768 C C . ARG A 1 102 ? 6.767 -9.487 -8.692 1.00 97.44 102 ARG A C 1
ATOM 770 O O . ARG A 1 102 ? 7.022 -8.382 -9.176 1.00 97.44 102 ARG A O 1
ATOM 777 N N . ARG A 1 103 ? 6.633 -10.593 -9.429 1.00 96.81 103 ARG A N 1
ATOM 778 C CA . ARG A 1 103 ? 6.766 -10.657 -10.893 1.00 96.81 103 ARG A CA 1
ATOM 779 C C . ARG A 1 103 ? 5.490 -10.172 -11.594 1.00 96.81 103 ARG A C 1
ATOM 781 O O . ARG A 1 103 ? 4.677 -10.971 -12.047 1.00 96.81 103 ARG A O 1
ATOM 788 N N . VAL A 1 104 ? 5.271 -8.858 -11.596 1.00 96.56 104 VAL A N 1
ATOM 789 C CA . VAL A 1 104 ? 4.038 -8.205 -12.095 1.00 96.56 104 VAL A CA 1
ATOM 790 C C . VAL A 1 104 ? 4.284 -7.244 -13.259 1.00 96.56 104 VAL A C 1
ATOM 792 O O . VAL A 1 104 ? 3.385 -6.506 -13.647 1.00 96.56 104 VAL A O 1
ATOM 795 N N . LEU A 1 105 ? 5.502 -7.228 -13.799 1.00 96.06 105 LEU A N 1
ATOM 796 C CA . LEU A 1 105 ? 5.928 -6.340 -14.883 1.00 96.06 105 LEU A CA 1
ATOM 797 C C . LEU A 1 105 ? 6.341 -7.129 -16.132 1.00 96.06 105 LEU A C 1
ATOM 799 O O . LEU A 1 105 ? 7.154 -6.678 -16.932 1.00 96.06 105 LEU A O 1
ATOM 803 N N . MET A 1 106 ? 5.775 -8.326 -16.305 1.00 94.50 106 MET A N 1
ATOM 804 C CA . MET A 1 106 ? 5.981 -9.132 -17.506 1.00 94.50 106 MET A CA 1
ATOM 805 C C . MET A 1 106 ? 5.593 -8.343 -18.759 1.00 94.50 106 MET A C 1
ATOM 807 O O . MET A 1 106 ? 4.484 -7.824 -18.846 1.00 94.50 106 MET A O 1
ATOM 811 N N . GLY A 1 107 ? 6.513 -8.267 -19.722 1.00 91.19 107 GLY A N 1
ATOM 812 C CA . GLY A 1 107 ? 6.314 -7.532 -20.975 1.00 91.19 107 GLY A CA 1
ATOM 813 C C . GLY A 1 107 ? 6.658 -6.040 -20.911 1.00 91.19 107 GLY A C 1
ATOM 814 O O . GLY A 1 107 ? 6.575 -5.367 -21.935 1.00 91.19 107 GLY A O 1
ATOM 815 N N . VAL A 1 108 ? 7.082 -5.513 -19.758 1.00 91.69 108 VAL A N 1
ATOM 816 C CA . VAL A 1 108 ? 7.660 -4.165 -19.686 1.00 91.69 108 VAL A CA 1
ATOM 817 C C . VAL A 1 108 ? 9.087 -4.210 -20.238 1.00 91.69 108 VAL A C 1
ATOM 819 O O . VAL A 1 108 ? 9.943 -4.923 -19.715 1.00 91.69 108 VAL A O 1
ATOM 822 N N . LEU A 1 109 ? 9.336 -3.458 -21.314 1.00 93.44 109 LEU A N 1
ATOM 823 C CA . LEU A 1 109 ? 10.633 -3.415 -21.992 1.00 93.44 109 LEU A CA 1
ATOM 824 C C . LEU A 1 109 ? 11.733 -2.894 -21.054 1.00 93.44 109 LEU A C 1
ATOM 826 O O . LEU A 1 109 ? 11.548 -1.883 -20.381 1.00 93.44 109 LEU A O 1
ATOM 830 N N . GLY A 1 110 ? 12.887 -3.567 -21.051 1.00 89.62 110 GLY A N 1
ATOM 831 C CA . GLY A 1 110 ? 14.060 -3.137 -20.285 1.00 89.62 110 GLY A CA 1
ATOM 832 C C . GLY A 1 110 ? 14.003 -3.444 -18.785 1.00 89.62 110 GLY A C 1
ATOM 833 O O . GLY A 1 110 ? 14.719 -2.801 -18.025 1.00 89.62 110 GLY A O 1
ATOM 834 N N . CYS A 1 111 ? 13.171 -4.399 -18.351 1.00 93.19 111 CYS A N 1
ATOM 835 C CA . CYS A 1 111 ? 13.190 -4.916 -16.980 1.00 93.19 111 CYS A CA 1
ATOM 836 C C . CYS A 1 111 ? 13.088 -6.449 -16.918 1.00 93.19 111 CYS A C 1
ATOM 838 O O . CYS A 1 111 ? 12.651 -7.093 -17.871 1.00 93.19 111 CYS A O 1
ATOM 840 N N . ASP A 1 112 ? 13.445 -7.027 -15.772 1.00 94.25 112 ASP A N 1
ATOM 841 C CA . ASP A 1 112 ? 13.397 -8.469 -15.475 1.00 94.25 112 ASP A CA 1
ATOM 842 C C . ASP A 1 112 ? 11.975 -9.010 -15.181 1.00 94.25 112 ASP A C 1
ATOM 844 O O . ASP A 1 112 ? 11.764 -10.203 -14.935 1.00 94.25 112 ASP A O 1
ATOM 848 N N . GLY A 1 113 ? 10.972 -8.128 -15.222 1.00 96.06 113 GLY A N 1
ATOM 849 C CA . GLY A 1 113 ? 9.571 -8.423 -14.938 1.00 96.06 113 GLY A CA 1
ATOM 850 C C . GLY A 1 113 ? 9.183 -8.333 -13.458 1.00 96.06 113 GLY A C 1
ATOM 851 O O . GLY A 1 113 ? 8.014 -8.577 -13.128 1.00 96.06 113 GLY A O 1
ATOM 852 N N . TYR A 1 114 ? 10.100 -7.960 -12.562 1.00 97.50 114 TYR A N 1
ATOM 853 C CA . TYR A 1 114 ? 9.860 -7.829 -11.127 1.00 97.50 114 TYR A CA 1
ATOM 854 C C . TYR A 1 114 ? 9.698 -6.377 -10.692 1.00 97.50 114 TYR A C 1
ATOM 856 O O . TYR A 1 114 ? 10.278 -5.447 -11.244 1.00 97.50 114 TYR A O 1
ATOM 864 N N . CYS A 1 115 ? 8.887 -6.172 -9.652 1.00 97.94 115 CYS A N 1
ATOM 865 C CA . CYS A 1 115 ? 8.722 -4.876 -9.003 1.00 97.94 115 CYS A CA 1
ATOM 866 C C . CYS A 1 115 ? 9.973 -4.499 -8.186 1.00 97.94 115 CYS A C 1
ATOM 868 O O . CYS A 1 115 ? 9.914 -4.541 -6.954 1.00 97.94 115 CYS A O 1
ATOM 870 N N . GLY A 1 116 ? 11.030 -4.100 -8.897 1.00 88.56 116 GLY A N 1
ATOM 871 C CA . GLY A 1 116 ? 12.256 -3.400 -8.501 1.00 88.56 116 GLY A CA 1
ATOM 872 C C . GLY A 1 116 ? 12.998 -3.817 -7.230 1.00 88.56 116 GLY A C 1
ATOM 873 O O . GLY A 1 116 ? 12.715 -4.855 -6.637 1.00 88.56 116 GLY A O 1
ATOM 874 N N . PRO A 1 117 ? 13.943 -2.971 -6.766 1.00 87.62 117 PRO A N 1
ATOM 875 C CA . PRO A 1 117 ? 14.599 -1.898 -7.527 1.00 87.62 117 PRO A CA 1
ATOM 876 C C . PRO A 1 117 ? 15.795 -2.385 -8.367 1.00 87.62 117 PRO A C 1
ATOM 878 O O . PRO A 1 117 ? 16.361 -1.594 -9.111 1.00 87.62 117 PRO A O 1
ATOM 881 N N . THR A 1 118 ? 16.199 -3.648 -8.233 1.00 88.06 118 THR A N 1
ATOM 882 C CA . THR A 1 118 ? 17.232 -4.261 -9.076 1.00 88.06 118 THR A CA 1
ATOM 883 C C . THR A 1 118 ? 16.565 -4.706 -10.370 1.00 88.06 118 THR A C 1
ATOM 885 O O . THR A 1 118 ? 15.675 -5.543 -10.315 1.00 88.06 118 THR A O 1
ATOM 888 N N . ASP A 1 119 ? 16.927 -4.077 -11.488 1.00 86.50 119 ASP A N 1
ATOM 889 C CA . ASP A 1 119 ? 16.465 -4.417 -12.844 1.00 86.50 119 ASP A CA 1
ATOM 890 C C . ASP A 1 119 ? 14.948 -4.359 -13.083 1.00 86.50 119 ASP A C 1
ATOM 892 O O . ASP A 1 119 ? 14.442 -4.907 -14.062 1.00 86.50 119 ASP A O 1
ATOM 896 N N . GLY A 1 120 ? 14.217 -3.607 -12.251 1.00 90.62 120 GLY A N 1
ATOM 897 C CA . GLY A 1 120 ? 12.788 -3.384 -12.442 1.00 90.62 120 GLY A CA 1
ATOM 898 C C . GLY A 1 120 ? 12.244 -2.094 -11.824 1.00 90.62 120 GLY A C 1
ATOM 899 O O . GLY A 1 120 ? 12.736 -1.629 -10.791 1.00 90.62 120 GLY A O 1
ATOM 900 N N . PRO A 1 121 ? 11.208 -1.480 -12.427 1.00 95.00 121 PRO A N 1
ATOM 901 C CA . PRO A 1 121 ? 10.533 -0.332 -11.835 1.00 95.00 121 PRO A CA 1
ATOM 902 C C . PRO A 1 121 ? 9.611 -0.753 -10.679 1.00 95.00 121 PRO A C 1
ATOM 904 O O . PRO A 1 121 ? 9.323 -1.929 -10.456 1.00 95.00 121 PRO A O 1
ATOM 907 N N . ASN A 1 122 ? 9.082 0.215 -9.928 1.00 95.75 122 ASN A N 1
ATOM 908 C CA . ASN A 1 122 ? 7.993 -0.063 -8.997 1.00 95.75 122 ASN A CA 1
ATOM 909 C C . ASN A 1 122 ? 6.668 -0.256 -9.755 1.00 95.75 122 ASN A C 1
ATOM 911 O O . ASN A 1 122 ? 6.281 0.565 -10.586 1.00 95.75 122 ASN A O 1
ATOM 915 N N . CYS A 1 123 ? 5.930 -1.321 -9.439 1.00 97.62 123 CYS A N 1
ATOM 916 C CA . CYS A 1 123 ? 4.638 -1.603 -10.063 1.00 97.62 123 CYS A CA 1
ATOM 917 C C . CYS A 1 123 ? 3.571 -0.561 -9.693 1.00 97.62 123 CYS A C 1
ATOM 919 O O . CYS A 1 123 ? 3.701 0.154 -8.696 1.00 97.62 123 CYS A O 1
ATOM 921 N N . GLN A 1 124 ? 2.470 -0.512 -10.450 1.00 95.69 124 GLN A N 1
ATOM 922 C CA . GLN A 1 124 ? 1.391 0.466 -10.248 1.00 95.69 124 GLN A CA 1
ATOM 923 C C . GLN A 1 124 ? 0.859 0.484 -8.800 1.00 95.69 124 GLN A C 1
ATOM 925 O O . GLN A 1 124 ? 0.600 1.553 -8.240 1.00 95.69 124 GLN A O 1
ATOM 930 N N . ALA A 1 125 ? 0.733 -0.683 -8.163 1.00 95.62 125 ALA A N 1
ATOM 931 C CA . ALA A 1 125 ? 0.295 -0.790 -6.773 1.00 95.62 125 ALA A CA 1
ATOM 932 C C . ALA A 1 125 ? 1.288 -0.148 -5.794 1.00 95.62 125 ALA A C 1
ATOM 934 O O . ALA A 1 125 ? 0.902 0.594 -4.887 1.00 95.62 125 ALA A O 1
ATOM 935 N N . CYS A 1 126 ? 2.582 -0.384 -6.003 1.00 97.62 126 CYS A N 1
ATOM 936 C CA . CYS A 1 126 ? 3.647 0.226 -5.219 1.00 97.62 126 CYS A CA 1
ATOM 937 C C . CYS A 1 126 ? 3.812 1.726 -5.512 1.00 97.62 126 CYS A C 1
ATOM 939 O O . CYS A 1 126 ? 4.100 2.484 -4.593 1.00 97.62 126 CYS A O 1
ATOM 941 N N . GLN A 1 127 ? 3.546 2.195 -6.735 1.00 96.12 127 GLN A N 1
ATOM 942 C CA . GLN A 1 127 ? 3.479 3.629 -7.053 1.00 96.12 127 GLN A CA 1
ATOM 943 C C . GLN A 1 127 ? 2.356 4.331 -6.275 1.00 96.12 127 GLN A C 1
ATOM 945 O O . GLN A 1 127 ? 2.545 5.431 -5.752 1.00 96.12 127 GLN A O 1
ATOM 950 N N . LYS A 1 128 ? 1.176 3.700 -6.162 1.00 93.88 128 LYS A N 1
ATOM 951 C CA . LYS A 1 128 ? 0.076 4.205 -5.319 1.00 93.88 128 LYS A CA 1
ATOM 952 C C . LYS A 1 128 ? 0.499 4.299 -3.851 1.00 93.88 128 LYS A C 1
ATOM 954 O O . LYS A 1 128 ? 0.219 5.315 -3.226 1.00 93.88 128 LYS A O 1
ATOM 959 N N . LEU A 1 129 ? 1.203 3.290 -3.336 1.00 95.25 129 LEU A N 1
ATOM 960 C CA . LEU A 1 129 ? 1.729 3.298 -1.970 1.00 95.25 129 LEU A CA 1
ATOM 961 C C . LEU A 1 129 ? 2.773 4.410 -1.754 1.00 95.25 129 LEU A C 1
ATOM 963 O O . LEU A 1 129 ? 2.662 5.150 -0.783 1.00 95.25 129 LEU A O 1
ATOM 967 N N . SER A 1 130 ? 3.717 4.604 -2.685 1.00 95.19 130 SER A N 1
ATOM 968 C CA . SER A 1 130 ? 4.713 5.690 -2.612 1.00 95.19 130 SER A CA 1
ATOM 969 C C . SER A 1 130 ? 4.078 7.075 -2.521 1.00 95.19 130 SER A C 1
ATOM 971 O O . SER A 1 130 ? 4.502 7.885 -1.706 1.00 95.19 130 SER A O 1
ATOM 973 N N . ARG A 1 131 ? 3.014 7.337 -3.291 1.00 92.44 131 ARG A N 1
ATOM 974 C CA . ARG A 1 131 ? 2.279 8.615 -3.232 1.00 92.44 131 ARG A CA 1
ATOM 975 C C . ARG A 1 131 ? 1.553 8.852 -1.906 1.00 92.44 131 ARG A C 1
ATOM 977 O O . ARG A 1 131 ? 1.151 9.972 -1.629 1.00 92.44 131 ARG A O 1
ATOM 984 N N . GLN A 1 132 ? 1.344 7.804 -1.114 1.00 91.81 132 GLN A N 1
ATOM 985 C CA . GLN A 1 132 ? 0.632 7.861 0.163 1.00 91.81 132 GLN A CA 1
ATOM 986 C C . GLN A 1 132 ? 1.575 7.824 1.369 1.00 91.81 132 GLN A C 1
ATOM 988 O O . GLN A 1 132 ? 1.085 7.789 2.492 1.00 91.81 132 GLN A O 1
ATOM 993 N N . GLN A 1 133 ? 2.896 7.814 1.164 1.00 91.81 133 GLN A N 1
ATOM 994 C CA . GLN A 1 133 ? 3.876 7.568 2.226 1.00 91.81 133 GLN A CA 1
ATOM 995 C C . GLN A 1 133 ? 3.680 8.456 3.467 1.00 91.81 133 GLN A C 1
ATOM 997 O O . GLN A 1 133 ? 3.756 7.948 4.581 1.00 91.81 133 GLN A O 1
ATOM 1002 N N . ASP A 1 134 ? 3.357 9.741 3.285 1.00 92.12 134 ASP A N 1
ATOM 1003 C CA . ASP A 1 134 ? 3.250 10.704 4.388 1.00 92.12 134 ASP A CA 1
ATOM 1004 C C . ASP A 1 134 ? 2.054 10.388 5.292 1.00 92.12 134 ASP A C 1
ATOM 1006 O O . ASP A 1 134 ? 2.122 10.556 6.506 1.00 92.12 134 ASP A O 1
ATOM 1010 N N . ARG A 1 135 ? 0.982 9.814 4.725 1.00 92.06 135 ARG A N 1
ATOM 1011 C CA . ARG A 1 135 ? -0.174 9.333 5.496 1.00 92.06 135 ARG A CA 1
ATOM 1012 C C . ARG A 1 135 ? 0.210 8.226 6.475 1.00 92.06 135 ARG A C 1
ATOM 1014 O O . ARG A 1 135 ? -0.464 8.048 7.482 1.00 92.06 135 ARG A O 1
ATOM 1021 N N . TYR A 1 136 ? 1.238 7.448 6.153 1.00 94.56 136 TYR A N 1
ATOM 1022 C CA . TYR A 1 136 ? 1.635 6.267 6.916 1.00 94.56 136 TYR A CA 1
ATOM 1023 C C . TYR A 1 136 ? 2.857 6.508 7.806 1.00 94.56 136 TYR A C 1
ATOM 1025 O O . TYR A 1 136 ? 3.339 5.569 8.434 1.00 94.56 136 TYR A O 1
ATOM 1033 N N . ALA A 1 137 ? 3.341 7.751 7.887 1.00 91.62 137 ALA A N 1
ATOM 1034 C CA . ALA A 1 137 ? 4.530 8.108 8.655 1.00 91.62 137 ALA A CA 1
ATOM 1035 C C . ALA A 1 137 ? 4.406 7.817 10.163 1.00 91.62 137 ALA A C 1
ATOM 1037 O O . ALA A 1 137 ? 5.426 7.640 10.814 1.00 91.62 137 ALA A O 1
ATOM 1038 N N . SER A 1 138 ? 3.185 7.732 10.705 1.00 91.38 138 SER A N 1
ATOM 1039 C CA . SER A 1 138 ? 2.915 7.525 12.136 1.00 91.38 138 SER A CA 1
ATOM 1040 C C . SER A 1 138 ? 2.579 6.079 12.529 1.00 91.38 138 SER A C 1
ATOM 1042 O O . SER A 1 138 ? 2.051 5.854 13.615 1.00 91.38 138 SER A O 1
ATOM 1044 N N . ILE A 1 139 ? 2.757 5.102 11.634 1.00 93.56 139 ILE A N 1
ATOM 1045 C CA . ILE A 1 139 ? 2.414 3.693 11.918 1.00 93.56 139 ILE A CA 1
ATOM 1046 C C . ILE A 1 139 ? 3.440 3.024 12.843 1.00 93.56 139 ILE A C 1
ATOM 1048 O O . ILE A 1 139 ? 3.115 2.023 13.482 1.00 93.56 139 ILE A O 1
ATOM 1052 N N . TRP A 1 140 ? 4.640 3.592 12.930 1.00 89.12 140 TRP A N 1
ATOM 1053 C CA . TRP A 1 140 ? 5.791 3.038 13.627 1.00 89.12 140 TRP A CA 1
ATOM 1054 C C . TRP A 1 140 ? 6.408 4.046 14.585 1.00 89.12 140 TRP A C 1
ATOM 1056 O O . TRP A 1 140 ? 6.316 5.258 14.282 1.00 89.12 140 TRP A O 1
#